Protein AF-R9LQY4-F1 (afdb_monomer_lite)

Sequence (53 aa):
MKEKEEKKQNVPKRRFPGFTEPWEQRKLGEIAKVTMGQSPKGSSYSEFPNRYI

pLDDT: mean 77.79, std 15.16, range [42.59, 95.0]

Radius of gyration: 24.59 Å; chains: 1; bounding box: 49×30×66 Å

Foldseek 3Di:
DDPPPPPPQQADPDDDPPPGDHDDDDDCVVVDDDDDDDDDDPCVVDPDPPPPD

Structure (mmCIF, N/CA/C/O backbone):
data_AF-R9LQY4-F1
#
_entry.id   AF-R9LQY4-F1
#
loop_
_atom_site.group_PDB
_atom_site.id
_atom_site.type_symbol
_atom_site.label_atom_id
_atom_site.label_alt_id
_atom_site.label_comp_id
_atom_site.label_asym_id
_atom_site.label_entity_id
_atom_site.label_seq_id
_atom_site.pdbx_PDB_ins_code
_atom_site.Cartn_x
_atom_site.Cartn_y
_atom_site.Cartn_z
_atom_site.occupancy
_atom_site.B_iso_or_equiv
_atom_site.auth_seq_id
_atom_site.auth_comp_id
_atom_site.auth_asym_id
_atom_site.auth_atom_id
_atom_site.pdbx_PDB_model_num
ATOM 1 N N . MET A 1 1 ? -2.756 -13.006 40.486 1.00 42.59 1 MET A N 1
ATOM 2 C CA . MET A 1 1 ? -2.064 -12.580 39.253 1.00 42.59 1 MET A CA 1
ATOM 3 C C . MET A 1 1 ? -3.062 -12.730 38.114 1.00 42.59 1 MET A C 1
ATOM 5 O O . MET A 1 1 ? -3.445 -13.853 37.828 1.00 42.59 1 MET A O 1
ATOM 9 N N . LYS A 1 2 ? -3.610 -11.634 37.577 1.00 43.44 2 LYS A N 1
ATOM 10 C CA . LYS A 1 2 ? -4.436 -11.672 36.361 1.00 43.44 2 LYS A CA 1
ATOM 11 C C . LYS A 1 2 ? -3.664 -10.911 35.299 1.00 43.44 2 LYS A C 1
ATOM 13 O O . LYS A 1 2 ? -3.547 -9.690 35.376 1.00 43.44 2 LYS A O 1
ATOM 18 N N . GLU A 1 3 ? -3.062 -11.673 34.402 1.00 48.69 3 GLU A N 1
ATOM 19 C CA . GLU A 1 3 ? -2.416 -11.199 33.188 1.00 48.69 3 GLU A CA 1
ATOM 20 C C . GLU A 1 3 ? -3.462 -10.390 32.413 1.00 48.69 3 GLU A C 1
ATOM 22 O O . GLU A 1 3 ? -4.517 -10.906 32.039 1.00 48.69 3 GLU A O 1
ATOM 27 N N . LYS A 1 4 ? -3.250 -9.076 32.292 1.00 49.50 4 LYS A N 1
ATOM 28 C CA . LYS A 1 4 ? -4.084 -8.247 31.429 1.00 49.50 4 LYS A CA 1
ATOM 29 C C . LYS A 1 4 ? -3.724 -8.643 30.009 1.00 49.50 4 LYS A C 1
ATOM 31 O O . LYS A 1 4 ? -2.679 -8.244 29.509 1.00 49.50 4 LYS A O 1
ATOM 36 N N . GLU A 1 5 ? -4.582 -9.443 29.397 1.00 53.59 5 GLU A N 1
ATOM 37 C CA . GLU A 1 5 ? -4.559 -9.706 27.968 1.00 53.59 5 GLU A CA 1
ATOM 38 C C . GLU A 1 5 ? -4.805 -8.369 27.260 1.00 53.59 5 GLU A C 1
ATOM 40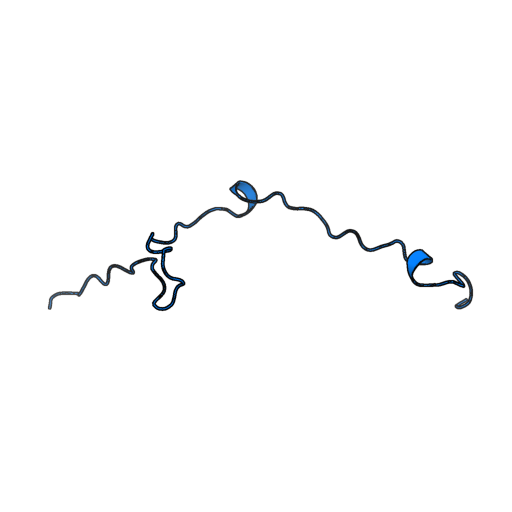 O O . GLU A 1 5 ? -5.933 -7.900 27.090 1.00 53.59 5 GLU A O 1
ATOM 45 N N . GLU A 1 6 ? -3.710 -7.668 26.972 1.00 53.09 6 GLU A N 1
ATOM 46 C CA . GLU A 1 6 ? -3.706 -6.408 26.253 1.00 53.09 6 GLU A CA 1
ATOM 47 C C . GLU A 1 6 ? -4.111 -6.740 24.816 1.00 53.09 6 GLU A C 1
ATOM 49 O O . GLU A 1 6 ? -3.275 -7.021 23.958 1.00 53.09 6 GLU A O 1
ATOM 54 N N . LYS A 1 7 ? -5.426 -6.780 24.558 1.00 55.19 7 LYS A N 1
ATOM 55 C CA . LYS A 1 7 ? -5.976 -6.775 23.203 1.00 55.19 7 LYS A CA 1
ATOM 56 C C . LYS A 1 7 ? -5.401 -5.544 22.517 1.00 55.19 7 LYS A C 1
ATOM 58 O O . LYS A 1 7 ? -5.943 -4.449 22.664 1.00 55.19 7 LYS A O 1
ATOM 63 N N . LYS A 1 8 ? -4.289 -5.713 21.798 1.00 60.53 8 LYS A N 1
ATOM 64 C CA . LYS A 1 8 ? -3.756 -4.713 20.879 1.00 60.53 8 LYS A CA 1
ATOM 65 C C . LYS A 1 8 ? -4.869 -4.431 19.883 1.00 60.53 8 LYS A C 1
ATOM 67 O O . LYS A 1 8 ? -5.071 -5.173 18.929 1.00 60.53 8 LYS A O 1
ATOM 72 N N . GLN A 1 9 ? -5.651 -3.389 20.148 1.00 71.81 9 GLN A N 1
ATOM 73 C CA . GLN A 1 9 ? -6.539 -2.843 19.145 1.00 71.81 9 GLN A CA 1
ATOM 74 C C . GLN A 1 9 ? -5.620 -2.394 18.019 1.00 71.81 9 GLN A C 1
ATOM 76 O O . GLN A 1 9 ? -4.746 -1.552 18.233 1.00 71.81 9 GLN A O 1
ATOM 81 N N . ASN A 1 10 ? -5.809 -2.942 16.822 1.00 84.00 10 ASN A N 1
ATOM 82 C CA . ASN A 1 10 ? -5.130 -2.491 15.609 1.00 84.00 10 ASN A CA 1
ATOM 83 C C . ASN A 1 10 ? -5.641 -1.097 15.191 1.00 84.00 10 ASN A C 1
ATOM 85 O O . ASN A 1 10 ? -5.834 -0.813 14.018 1.00 84.00 10 ASN A O 1
ATOM 89 N N . VAL A 1 11 ? -5.911 -0.222 16.156 1.00 88.00 11 VAL A N 1
ATOM 90 C CA . VAL A 1 11 ? -6.433 1.127 16.009 1.00 88.00 11 VAL A CA 1
ATOM 91 C C . VAL A 1 11 ? -5.354 2.080 16.531 1.00 88.00 11 VAL A C 1
ATOM 93 O O . VAL A 1 11 ? -5.145 2.185 17.739 1.00 88.00 11 VAL A O 1
ATO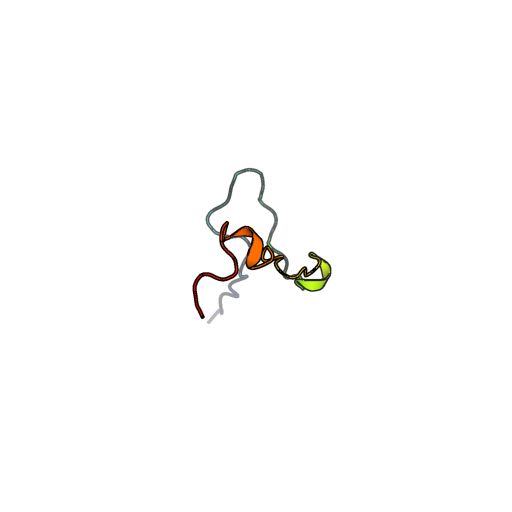M 96 N N . PRO A 1 12 ? -4.612 2.762 15.642 1.00 86.88 12 PRO A N 1
ATOM 97 C CA . PRO A 1 12 ? -3.716 3.843 16.005 1.00 86.88 12 PRO A CA 1
ATOM 98 C C . PRO A 1 12 ? -4.365 4.891 16.903 1.00 86.88 12 PRO A C 1
ATOM 100 O O . PRO A 1 12 ? -5.499 5.306 16.680 1.00 86.88 12 PRO A O 1
ATOM 103 N N . LYS A 1 13 ? -3.577 5.392 17.860 1.00 87.31 13 LYS A N 1
ATOM 104 C CA . LYS A 1 13 ? -3.988 6.433 18.816 1.00 87.31 13 LYS A CA 1
ATOM 105 C C . LYS A 1 13 ? -4.332 7.777 18.155 1.00 87.31 13 LYS A C 1
ATOM 107 O O . LYS A 1 13 ? -5.018 8.589 18.761 1.00 87.31 13 LYS A O 1
ATOM 112 N N . ARG A 1 14 ? -3.823 8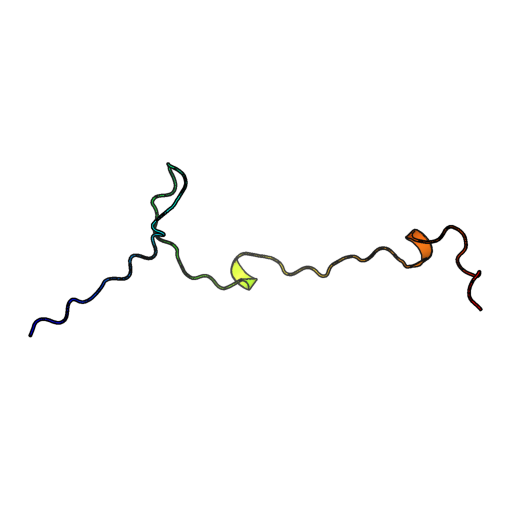.040 16.946 1.00 89.88 14 ARG A N 1
ATOM 113 C CA . ARG A 1 14 ? -4.095 9.253 16.158 1.00 89.88 14 ARG A CA 1
ATOM 114 C C . ARG A 1 14 ? -4.588 8.864 14.773 1.00 89.88 14 ARG A C 1
ATOM 116 O O . ARG A 1 14 ? -3.922 8.078 14.100 1.00 89.88 14 ARG A O 1
ATOM 123 N N . ARG A 1 15 ? -5.727 9.424 14.362 1.00 88.81 15 ARG A N 1
ATOM 124 C CA . ARG A 1 15 ? -6.372 9.193 13.063 1.00 88.81 15 ARG A CA 1
ATOM 125 C C . ARG A 1 15 ? -7.231 10.388 12.660 1.00 88.81 15 ARG A C 1
ATOM 127 O O . ARG A 1 15 ? -7.583 11.210 13.502 1.00 88.81 15 ARG A O 1
ATOM 134 N N . PHE A 1 16 ? -7.582 10.450 11.381 1.00 92.50 16 PHE A N 1
ATOM 135 C CA . PHE A 1 16 ? -8.584 11.387 10.886 1.00 92.50 16 PHE A CA 1
ATOM 136 C C . PHE A 1 16 ? -10.000 10.940 11.295 1.00 92.50 16 PHE A C 1
ATOM 138 O O . PHE A 1 16 ? -10.252 9.732 11.386 1.00 92.50 16 PHE A O 1
ATOM 145 N N . PRO A 1 17 ? -10.928 11.883 11.549 1.00 89.62 17 PRO A N 1
ATOM 146 C CA . PRO A 1 17 ? -12.319 11.548 11.842 1.00 89.62 17 PRO A CA 1
ATOM 147 C C . PRO A 1 17 ? -12.944 10.768 10.675 1.00 89.62 17 PRO A C 1
ATOM 149 O O . PRO A 1 17 ? -12.621 11.012 9.515 1.00 89.62 17 PRO A O 1
ATOM 152 N N . GLY A 1 18 ? -13.814 9.805 10.989 1.00 90.56 18 GLY A N 1
ATOM 153 C CA . GLY A 1 18 ? -14.439 8.912 10.003 1.00 90.56 18 GLY A CA 1
ATOM 154 C C . GLY A 1 18 ? -13.661 7.626 9.692 1.00 90.56 18 GLY A C 1
ATOM 155 O O . GLY A 1 18 ? -14.234 6.707 9.121 1.00 90.56 18 GLY A O 1
ATOM 156 N N . PHE A 1 19 ? -12.400 7.499 10.122 1.00 88.88 19 PHE A N 1
ATOM 157 C CA . PHE A 1 19 ? -11.603 6.274 9.961 1.00 88.88 19 PHE A CA 1
ATOM 158 C C . PHE A 1 19 ? -11.457 5.534 11.299 1.00 88.88 19 PHE A C 1
ATOM 160 O O . PHE A 1 19 ? -10.388 5.521 11.916 1.00 88.88 19 PHE A O 1
ATOM 167 N N . THR A 1 20 ? -12.546 4.934 11.784 1.00 88.38 20 THR A N 1
ATOM 168 C CA . THR A 1 20 ? -12.607 4.251 13.095 1.00 88.38 20 THR A CA 1
ATOM 169 C C . THR A 1 20 ? -12.294 2.759 13.039 1.00 88.38 20 THR A C 1
ATOM 171 O O . THR A 1 20 ? -11.920 2.184 14.058 1.00 88.38 20 THR A O 1
ATOM 174 N N . GLU A 1 21 ? -12.362 2.149 11.856 1.00 89.00 21 GLU A N 1
ATOM 175 C CA . GLU A 1 21 ? -12.199 0.701 11.687 1.00 89.00 21 GLU A CA 1
ATOM 176 C C . GLU A 1 21 ? -10.782 0.207 12.032 1.00 89.00 21 GLU A C 1
ATOM 178 O O . GLU A 1 21 ? -9.789 0.899 11.764 1.00 89.00 21 GLU A O 1
ATOM 183 N N . PRO A 1 22 ? -10.631 -0.981 12.639 1.00 91.19 22 PRO A N 1
ATOM 184 C CA . PRO A 1 22 ? -9.318 -1.548 12.935 1.00 91.19 22 PRO A CA 1
ATOM 185 C C . PRO A 1 22 ? -8.515 -1.806 11.650 1.00 91.19 22 PRO A C 1
ATOM 187 O O . PRO A 1 22 ? -9.071 -2.174 10.621 1.00 91.19 22 PRO A O 1
ATOM 190 N N . TRP A 1 23 ? -7.191 -1.632 11.707 1.00 90.12 23 TRP A N 1
ATOM 191 C CA . TRP A 1 23 ? -6.314 -2.076 10.622 1.00 90.12 23 TRP A CA 1
ATOM 192 C C . TRP A 1 23 ? -6.343 -3.600 10.519 1.00 90.12 23 TRP A C 1
ATOM 194 O O . TRP A 1 23 ? -6.265 -4.317 11.522 1.00 90.12 23 TRP A O 1
ATOM 204 N N . GLU A 1 24 ? -6.363 -4.076 9.283 1.00 90.94 24 GLU A N 1
ATOM 205 C CA . GLU A 1 24 ? -6.154 -5.471 8.928 1.00 90.94 24 GLU A CA 1
ATOM 206 C C . GLU A 1 24 ? -4.782 -5.655 8.273 1.00 90.94 24 GLU A C 1
ATOM 208 O O . GLU A 1 24 ? -4.283 -4.784 7.557 1.00 90.94 24 GLU A O 1
ATOM 213 N N . GLN A 1 25 ? -4.152 -6.801 8.520 1.00 91.69 25 GLN A N 1
ATOM 214 C CA . GLN A 1 25 ? -2.907 -7.159 7.851 1.00 91.69 25 GLN A CA 1
ATOM 215 C C . GLN A 1 25 ? -3.226 -7.755 6.475 1.00 91.69 25 GLN A C 1
ATOM 217 O O . GLN A 1 25 ? -3.975 -8.726 6.374 1.00 91.69 25 GLN A O 1
ATOM 222 N N . ARG A 1 26 ? -2.627 -7.202 5.417 1.00 93.88 26 ARG A N 1
ATOM 223 C CA . ARG A 1 26 ? -2.784 -7.665 4.029 1.00 93.88 26 ARG A CA 1
ATOM 224 C C . ARG A 1 26 ? -1.427 -7.878 3.368 1.00 93.88 26 ARG A C 1
ATOM 226 O O . ARG A 1 26 ? -0.453 -7.207 3.710 1.00 93.88 26 ARG A O 1
ATOM 233 N N . LYS A 1 27 ? -1.355 -8.806 2.410 1.00 94.38 27 LYS A N 1
ATOM 234 C CA . LYS A 1 27 ? -0.153 -8.991 1.586 1.00 94.38 27 LYS A CA 1
ATOM 235 C C . LYS A 1 27 ? -0.120 -7.924 0.498 1.00 94.38 27 LYS A C 1
ATOM 237 O O . LYS A 1 27 ? -1.096 -7.747 -0.223 1.00 94.38 27 LYS A O 1
ATOM 242 N N . LEU A 1 28 ? 1.023 -7.260 0.330 1.00 93.00 28 LEU A N 1
ATOM 243 C CA . LEU A 1 28 ? 1.175 -6.168 -0.638 1.00 93.00 28 LEU A CA 1
ATOM 244 C C . LEU A 1 28 ? 0.790 -6.577 -2.071 1.00 93.00 28 LEU A C 1
ATOM 246 O O . LEU A 1 28 ? 0.111 -5.821 -2.754 1.00 93.00 28 LEU A O 1
ATOM 250 N N . GLY A 1 29 ? 1.161 -7.787 -2.499 1.00 94.12 29 GLY A N 1
ATOM 251 C CA . GLY A 1 29 ? 0.844 -8.289 -3.841 1.00 94.12 29 GLY A CA 1
ATOM 252 C C . GLY A 1 29 ? -0.642 -8.565 -4.103 1.00 94.12 29 GLY A C 1
ATOM 253 O O . GLY A 1 29 ? -1.020 -8.711 -5.259 1.00 94.12 29 GLY A O 1
ATOM 254 N N . GLU A 1 30 ? -1.482 -8.632 -3.065 1.00 95.00 30 GLU A N 1
ATOM 255 C CA . GLU A 1 30 ? -2.939 -8.793 -3.211 1.00 95.00 30 GLU A CA 1
ATOM 256 C C . GLU A 1 30 ? -3.647 -7.444 -3.392 1.00 95.00 30 GLU A C 1
ATOM 258 O O . GLU A 1 30 ? -4.684 -7.374 -4.044 1.00 95.00 30 GLU A O 1
ATOM 263 N N . ILE A 1 31 ? -3.088 -6.371 -2.821 1.00 95.00 31 ILE A N 1
ATOM 264 C CA . ILE A 1 31 ? -3.705 -5.035 -2.810 1.00 95.00 31 ILE A CA 1
ATOM 265 C C . ILE A 1 31 ? -3.105 -4.075 -3.841 1.00 95.00 31 ILE A C 1
ATOM 267 O O . ILE A 1 31 ? -3.722 -3.064 -4.166 1.00 95.00 31 ILE A O 1
ATOM 271 N N . ALA A 1 32 ? -1.901 -4.355 -4.344 1.00 92.62 32 ALA A N 1
ATOM 272 C CA . ALA A 1 32 ? -1.188 -3.464 -5.246 1.00 92.62 32 ALA A CA 1
ATOM 273 C C . ALA A 1 32 ? -0.413 -4.238 -6.319 1.00 92.62 32 ALA A C 1
ATOM 275 O O . ALA A 1 32 ? 0.259 -5.234 -6.045 1.00 92.62 32 ALA A O 1
ATOM 276 N N . LYS A 1 33 ? -0.451 -3.725 -7.554 1.00 92.19 33 LYS A N 1
ATOM 277 C CA . LYS A 1 33 ? 0.389 -4.215 -8.649 1.00 92.19 33 LYS A CA 1
ATOM 278 C C . LYS A 1 33 ? 1.783 -3.609 -8.523 1.00 92.19 33 LYS A C 1
ATOM 280 O O . LYS A 1 33 ? 1.937 -2.393 -8.580 1.00 92.19 33 LYS A O 1
ATOM 285 N N . VAL A 1 34 ? 2.800 -4.456 -8.403 1.00 87.62 34 VAL A N 1
ATOM 286 C CA . VAL A 1 34 ? 4.196 -4.009 -8.411 1.00 87.62 34 VAL A CA 1
ATOM 287 C C . VAL A 1 34 ? 4.583 -3.619 -9.837 1.00 87.62 34 VAL A C 1
ATOM 289 O O . VAL A 1 34 ? 4.525 -4.439 -10.753 1.00 8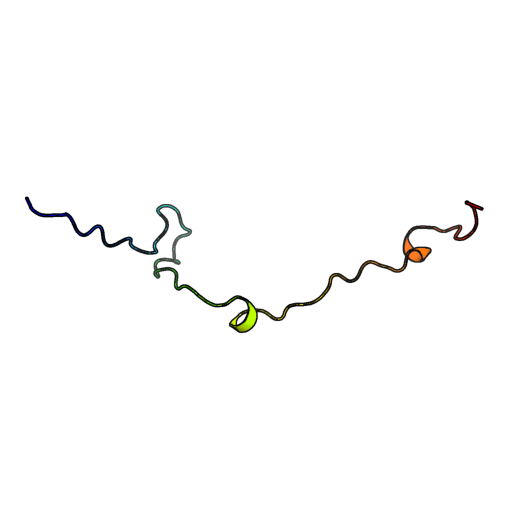7.62 34 VAL A O 1
A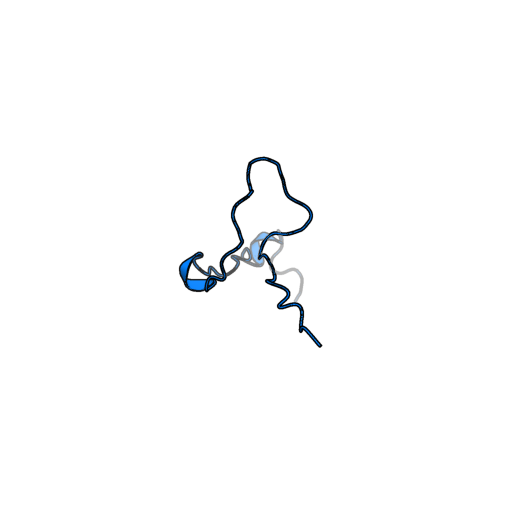TOM 292 N N . THR A 1 35 ? 4.971 -2.361 -10.030 1.00 88.25 35 THR A N 1
ATOM 293 C CA . THR A 1 35 ? 5.498 -1.846 -11.299 1.00 88.25 35 THR A CA 1
ATOM 294 C C . THR A 1 35 ? 6.897 -1.291 -11.085 1.00 88.25 35 THR A C 1
ATOM 296 O O . THR A 1 35 ? 7.147 -0.610 -10.092 1.00 88.25 35 THR A O 1
ATOM 299 N N . MET A 1 36 ? 7.803 -1.554 -12.023 1.00 83.00 36 MET A N 1
ATOM 300 C CA . MET A 1 36 ? 9.146 -0.975 -11.994 1.00 83.00 36 MET A CA 1
ATOM 301 C C . MET A 1 36 ? 9.084 0.520 -12.313 1.00 83.00 36 MET A C 1
ATOM 303 O O . MET A 1 36 ? 8.291 0.945 -13.157 1.00 83.00 36 MET A O 1
ATOM 307 N N . GLY A 1 37 ? 9.942 1.308 -11.662 1.00 80.44 37 GLY A N 1
ATOM 308 C CA . GLY A 1 37 ? 10.135 2.708 -12.021 1.00 80.44 37 GLY A CA 1
ATOM 309 C C . GLY A 1 37 ? 10.583 2.824 -13.477 1.00 80.44 37 GLY A C 1
ATOM 310 O O . GLY A 1 37 ? 11.476 2.101 -13.919 1.00 80.44 37 GLY A O 1
ATOM 311 N N . GLN A 1 38 ? 9.949 3.717 -14.231 1.00 79.19 38 GLN A N 1
ATOM 312 C CA . GLN A 1 38 ? 10.416 4.095 -15.558 1.00 79.19 38 GLN A CA 1
ATOM 313 C C . GLN A 1 38 ? 11.403 5.240 -15.375 1.00 79.19 38 GLN A C 1
ATOM 315 O O . GLN A 1 38 ? 10.998 6.396 -15.274 1.00 79.19 38 GLN A O 1
ATOM 320 N N . SER A 1 39 ? 12.694 4.925 -15.292 1.00 80.88 39 SER A N 1
ATOM 321 C CA . SER A 1 39 ? 13.708 5.957 -15.487 1.00 80.88 39 SER A CA 1
ATOM 322 C C . SER A 1 39 ? 13.671 6.363 -16.961 1.00 80.88 39 SER A C 1
ATOM 324 O O . SER A 1 39 ? 13.786 5.489 -17.829 1.00 80.88 39 SER A O 1
ATOM 326 N N . PRO A 1 40 ? 13.497 7.656 -17.276 1.00 80.50 40 PRO A N 1
ATOM 327 C CA . PRO A 1 40 ? 13.697 8.156 -18.624 1.00 80.50 40 PRO A CA 1
ATOM 328 C C . PRO A 1 40 ? 15.049 7.688 -19.186 1.00 80.50 40 PRO A C 1
ATOM 330 O O . PRO A 1 40 ? 16.025 7.533 -18.446 1.00 80.50 40 PRO A O 1
ATOM 333 N N . LYS A 1 41 ? 15.108 7.420 -20.498 1.00 74.75 41 LYS A N 1
ATOM 334 C CA . LYS A 1 41 ? 16.362 7.035 -21.172 1.00 74.75 41 LYS A CA 1
ATOM 335 C C . LYS A 1 41 ? 17.428 8.087 -20.864 1.00 74.75 41 LYS A C 1
ATOM 337 O O . LYS A 1 41 ? 17.105 9.261 -20.872 1.00 74.75 41 LYS A O 1
ATOM 342 N N . GLY A 1 42 ? 18.694 7.708 -20.671 1.00 70.94 42 GLY A N 1
ATOM 343 C CA . GLY A 1 42 ? 19.767 8.670 -20.351 1.00 70.94 42 GLY A CA 1
ATOM 344 C C . GLY A 1 42 ? 19.836 9.880 -21.300 1.00 70.94 42 GLY A C 1
ATOM 345 O O . GLY A 1 42 ? 20.143 10.986 -20.870 1.00 70.94 42 GLY A O 1
ATOM 346 N N . SER A 1 43 ? 19.433 9.694 -22.562 1.00 69.88 43 SER A N 1
ATOM 347 C CA . SER A 1 43 ? 19.302 10.751 -23.573 1.00 69.88 43 SER A CA 1
ATOM 348 C C . SER A 1 43 ? 18.219 11.804 -23.293 1.00 69.88 43 SER A C 1
ATOM 350 O O . SER A 1 43 ? 18.203 12.829 -23.956 1.00 69.88 43 SER A O 1
ATOM 352 N N . SER A 1 44 ? 17.282 11.580 -22.368 1.00 74.81 44 SER A N 1
ATOM 353 C CA . SER A 1 44 ? 16.295 12.595 -21.970 1.00 74.81 44 SER A CA 1
ATOM 354 C C . SER A 1 44 ? 16.870 13.633 -21.010 1.00 74.81 44 SER A C 1
ATOM 356 O O . SER A 1 44 ? 16.231 14.648 -20.767 1.00 74.81 44 SER A O 1
ATOM 358 N N . TYR A 1 45 ? 18.030 13.352 -20.413 1.00 72.06 45 TYR A N 1
ATOM 359 C CA . TYR A 1 45 ? 18.677 14.222 -19.432 1.00 72.06 45 TYR A CA 1
ATOM 360 C C . TYR A 1 45 ? 19.805 15.064 -20.034 1.00 72.06 45 TYR A C 1
ATOM 362 O O . TYR A 1 45 ? 20.330 15.942 -19.354 1.00 72.06 45 TYR A O 1
ATOM 370 N N . SER A 1 46 ? 20.195 14.807 -21.285 1.00 75.75 46 SER A N 1
ATOM 371 C CA . SER A 1 46 ? 21.283 15.520 -21.944 1.00 75.75 46 SER A CA 1
ATOM 372 C C . SER A 1 46 ? 20.924 15.911 -23.375 1.00 75.75 46 SER A C 1
ATOM 374 O O . SER A 1 46 ? 20.634 15.076 -24.225 1.00 75.75 46 SER A O 1
ATOM 376 N N . GLU A 1 47 ? 21.025 17.209 -23.664 1.00 70.50 47 GLU A N 1
ATOM 377 C CA . GLU A 1 47 ? 20.928 17.755 -25.027 1.00 70.50 47 GLU A CA 1
ATOM 378 C C . GLU A 1 47 ? 22.148 17.375 -25.892 1.00 70.50 47 GLU A C 1
ATOM 380 O O . GLU A 1 47 ? 22.119 17.486 -27.115 1.00 70.50 47 GLU A O 1
ATOM 385 N N . PHE A 1 48 ? 23.224 16.886 -25.260 1.00 70.25 48 PHE A N 1
ATOM 386 C CA . PHE A 1 48 ? 24.484 16.508 -25.902 1.00 70.25 48 PHE A CA 1
ATOM 387 C C . PHE A 1 48 ? 24.909 15.094 -25.469 1.00 70.25 48 PHE A C 1
ATOM 389 O O . PHE A 1 48 ? 25.722 14.950 -24.553 1.00 70.25 48 PHE 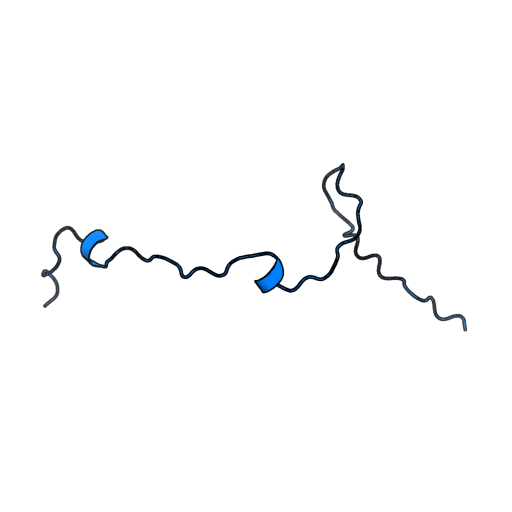A O 1
ATOM 396 N N . PRO A 1 49 ? 24.390 14.035 -26.114 1.00 62.53 49 PRO A N 1
ATOM 397 C CA . PRO A 1 49 ? 24.594 12.648 -25.684 1.00 62.53 49 PRO A CA 1
ATOM 398 C C . PRO A 1 49 ? 26.051 12.152 -25.757 1.00 62.53 49 PRO A C 1
ATOM 400 O O . PRO A 1 49 ? 26.360 11.130 -25.156 1.00 62.53 49 PRO A O 1
ATOM 403 N N . ASN A 1 50 ? 26.955 12.875 -26.433 1.00 64.38 50 ASN A N 1
ATOM 404 C CA . ASN A 1 50 ? 28.316 12.410 -26.745 1.00 64.38 50 ASN A CA 1
ATOM 405 C C . ASN A 1 50 ? 29.446 13.307 -26.194 1.00 64.38 50 ASN A C 1
ATOM 407 O O . ASN A 1 50 ? 30.561 13.243 -26.699 1.00 64.38 50 ASN A O 1
ATOM 411 N N . ARG A 1 51 ? 29.200 14.189 -25.211 1.00 61.69 51 ARG A N 1
ATOM 412 C CA . ARG A 1 51 ? 30.239 15.132 -24.726 1.00 61.69 51 ARG A CA 1
ATOM 413 C C . ARG A 1 51 ? 31.219 14.536 -23.698 1.00 61.69 51 ARG A C 1
ATOM 415 O O . ARG A 1 51 ? 32.178 15.201 -23.325 1.00 61.69 51 ARG A O 1
ATOM 422 N N . TYR A 1 52 ? 31.019 13.297 -23.263 1.00 59.50 52 TYR A N 1
ATOM 423 C CA . TYR A 1 52 ? 31.912 12.641 -22.306 1.00 59.50 52 TYR A CA 1
ATOM 424 C C . TYR A 1 52 ? 32.426 11.319 -22.874 1.00 59.50 52 TYR A C 1
ATOM 426 O O . TYR A 1 52 ? 31.987 10.247 -22.464 1.00 59.50 52 TYR A O 1
ATOM 434 N N . ILE A 1 53 ? 33.325 11.431 -23.852 1.00 59.75 53 ILE A N 1
ATOM 435 C CA . ILE A 1 53 ? 34.274 10.393 -24.269 1.00 59.75 53 ILE A CA 1
ATOM 436 C C . ILE A 1 53 ? 35.588 11.097 -24.596 1.00 59.75 53 ILE A C 1
ATOM 438 O O . ILE A 1 53 ? 35.508 12.154 -25.265 1.00 59.75 53 ILE A O 1
#

Secondary structure (DSSP, 8-state):
---------S--SS--TT--SPP----HHHH-------PPPGGGS-S-TTS--